Protein AF-A0A485AX24-F1 (afdb_monomer_lite)

Radius of gyration: 22.34 Å; chains: 1; bounding box: 49×24×60 Å

Secondary structure (DSSP, 8-state):
----GGGHHHHHHHHHHHHHHHHHHS---HHHHHHHHHHHHHHHHHHHHHHHHHHHHHHHHHHHHHHHHHHHHHS--------------

Structure (mmCIF, N/CA/C/O backbone):
data_AF-A0A485AX24-F1
#
_entry.id   AF-A0A485AX24-F1
#
loop_
_atom_site.group_PDB
_atom_site.id
_atom_site.type_symbol
_atom_site.label_atom_id
_atom_site.label_alt_id
_atom_site.label_comp_id
_atom_site.label_asym_id
_atom_site.label_entity_id
_atom_site.label_seq_id
_atom_site.pdbx_PDB_ins_code
_atom_site.Cartn_x
_atom_site.Cartn_y
_atom_site.Cartn_z
_atom_site.occupancy
_atom_site.B_iso_or_equiv
_atom_site.auth_seq_id
_atom_site.auth_comp_id
_atom_site.auth_asym_id
_atom_site.auth_atom_id
_atom_site.pdbx_PDB_model_num
ATOM 1 N N . MET A 1 1 ? -13.545 19.009 11.383 1.00 40.97 1 MET A N 1
ATOM 2 C CA . MET A 1 1 ? -13.576 17.565 11.697 1.00 40.97 1 MET A CA 1
ATOM 3 C C . MET A 1 1 ? -12.333 16.917 11.097 1.00 40.97 1 MET A C 1
ATOM 5 O O . MET A 1 1 ? -12.101 17.134 9.909 1.00 40.97 1 MET A O 1
ATOM 9 N N . PRO A 1 2 ? -11.481 16.228 11.875 1.00 51.41 2 PRO A N 1
ATOM 10 C CA . PRO A 1 2 ? -10.318 15.548 11.318 1.00 51.41 2 PRO A CA 1
ATOM 11 C C . PRO A 1 2 ? -10.790 14.270 10.621 1.00 51.41 2 PRO A C 1
ATOM 13 O O . PRO A 1 2 ? -11.310 13.354 11.252 1.00 51.41 2 PRO A O 1
ATOM 16 N N . HIS A 1 3 ? -10.660 14.240 9.300 1.00 54.53 3 HIS A N 1
ATOM 17 C CA . HIS A 1 3 ? -11.034 13.085 8.500 1.00 54.53 3 HIS A CA 1
ATOM 18 C C . HIS A 1 3 ? -10.070 11.929 8.801 1.00 54.53 3 HIS A C 1
ATOM 20 O O . HIS A 1 3 ? -8.851 12.136 8.779 1.00 54.53 3 HIS A O 1
ATOM 26 N N . PRO A 1 4 ? -10.573 10.716 9.073 1.00 60.97 4 PRO A N 1
ATOM 27 C CA . PRO A 1 4 ? -9.725 9.555 9.256 1.00 60.97 4 PRO A CA 1
ATOM 28 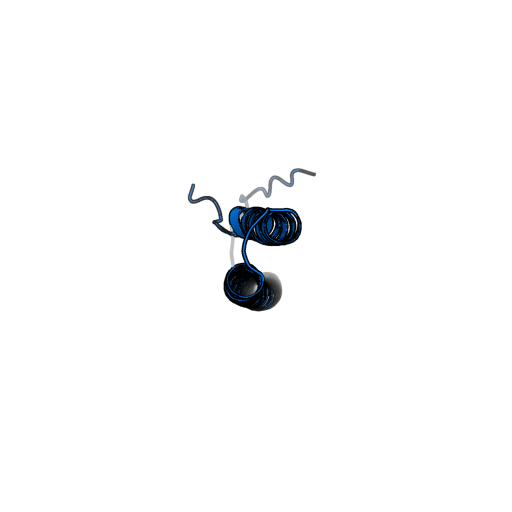C C . PRO A 1 4 ? -8.878 9.299 8.003 1.00 60.97 4 PRO A C 1
ATOM 30 O O . PRO A 1 4 ? -9.387 8.957 6.937 1.00 60.97 4 PRO A O 1
ATOM 33 N 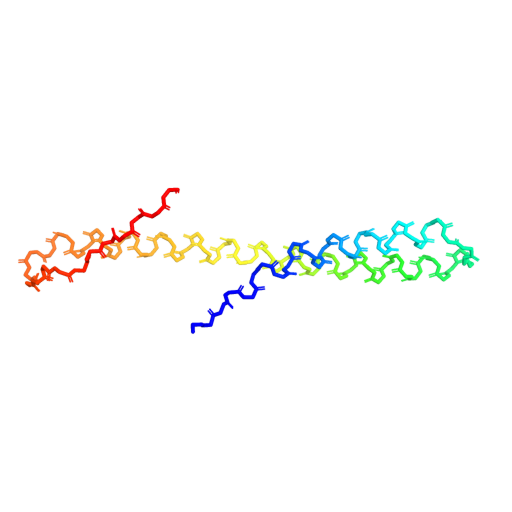N . ARG A 1 5 ? -7.554 9.407 8.141 1.00 58.56 5 ARG A N 1
ATOM 34 C CA . ARG A 1 5 ? -6.555 9.140 7.087 1.00 58.56 5 ARG A CA 1
ATOM 35 C C . ARG A 1 5 ? -6.569 7.677 6.578 1.00 58.56 5 ARG A C 1
ATOM 37 O O . ARG A 1 5 ? -5.812 7.337 5.673 1.00 58.56 5 ARG A O 1
ATOM 44 N N . TRP A 1 6 ? -7.451 6.821 7.104 1.00 61.06 6 TRP A N 1
ATOM 45 C CA . TRP A 1 6 ? -7.622 5.412 6.732 1.00 61.06 6 TRP A CA 1
ATOM 46 C C . TRP A 1 6 ? -8.103 5.220 5.286 1.00 61.06 6 TRP A C 1
ATOM 48 O O . TRP A 1 6 ? -7.703 4.259 4.638 1.00 61.06 6 TRP A O 1
ATOM 58 N N . HIS A 1 7 ? -8.884 6.158 4.736 1.00 66.31 7 HIS A N 1
ATOM 59 C CA . HIS A 1 7 ? -9.393 6.0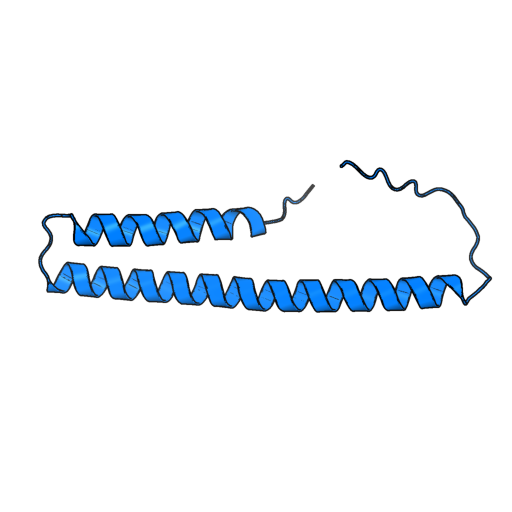69 3.355 1.00 66.31 7 HIS A CA 1
ATOM 60 C C . HIS A 1 7 ? -8.294 6.217 2.284 1.00 66.31 7 HIS A C 1
ATOM 62 O O . HIS A 1 7 ? -8.494 5.858 1.122 1.00 66.31 7 HIS A O 1
ATOM 68 N N . ALA A 1 8 ? -7.114 6.720 2.660 1.00 69.06 8 ALA A N 1
ATOM 69 C CA . ALA A 1 8 ? -5.973 6.849 1.756 1.00 69.06 8 ALA A CA 1
ATOM 70 C C . ALA A 1 8 ? -5.140 5.558 1.641 1.00 69.06 8 ALA A C 1
ATOM 72 O O . ALA A 1 8 ? -4.317 5.444 0.736 1.00 69.06 8 ALA A O 1
ATOM 73 N N . LEU A 1 9 ? -5.323 4.584 2.541 1.00 72.88 9 LEU A N 1
ATOM 74 C CA . LEU A 1 9 ? -4.561 3.329 2.515 1.00 72.88 9 LEU A CA 1
ATOM 75 C C . LEU A 1 9 ? -4.982 2.420 1.341 1.00 72.88 9 LEU A C 1
ATOM 77 O O . LEU A 1 9 ? -4.096 2.001 0.593 1.00 72.88 9 LEU A O 1
ATOM 81 N N . PRO A 1 10 ? -6.288 2.180 1.081 1.00 75.69 10 PRO A N 1
ATOM 82 C CA . PRO A 1 10 ? -6.714 1.335 -0.038 1.00 75.69 10 PRO A CA 1
ATOM 83 C C . PRO A 1 10 ? -6.326 1.918 -1.400 1.00 75.69 10 PRO A C 1
ATOM 85 O O . PRO A 1 10 ? -5.854 1.206 -2.281 1.00 75.69 10 PRO A O 1
ATOM 88 N N . SER A 1 11 ? -6.469 3.237 -1.556 1.00 76.69 11 SER A N 1
ATOM 89 C CA . SER A 1 11 ? -6.120 3.952 -2.789 1.00 76.69 11 SER A CA 1
ATOM 90 C C . SER A 1 11 ? -4.612 4.013 -3.038 1.00 76.69 11 SER A C 1
ATOM 92 O O . SER A 1 11 ? -4.181 4.112 -4.185 1.00 76.69 11 SER A O 1
ATOM 94 N N . ARG A 1 12 ? -3.790 3.936 -1.986 1.00 77.62 12 ARG A N 1
ATOM 95 C CA . ARG A 1 12 ? -2.332 3.873 -2.117 1.00 77.62 12 ARG A CA 1
ATOM 96 C C . ARG A 1 12 ? -1.841 2.464 -2.458 1.00 77.62 12 ARG A C 1
ATOM 98 O O . ARG A 1 12 ? -0.930 2.359 -3.272 1.00 77.62 12 ARG A O 1
ATOM 105 N N . SER A 1 13 ? -2.471 1.414 -1.920 1.00 80.12 13 SER A N 1
ATOM 106 C CA . SER A 1 13 ? -2.196 0.020 -2.311 1.00 80.12 13 SER A CA 1
ATOM 107 C C . SER A 1 13 ? -2.469 -0.206 -3.802 1.00 80.12 13 SER A C 1
ATOM 109 O O . SER A 1 13 ? -1.561 -0.589 -4.536 1.00 80.12 13 SER A O 1
ATOM 111 N N . SER A 1 14 ? -3.655 0.172 -4.295 1.00 83.00 14 SER A N 1
ATOM 112 C CA . SER A 1 14 ? -3.999 0.002 -5.716 1.00 83.00 14 SER A CA 1
ATOM 113 C C . SER A 1 14 ? -3.047 0.748 -6.654 1.00 83.00 14 SER A C 1
ATOM 115 O O . SER A 1 14 ? -2.684 0.238 -7.712 1.00 83.00 14 SER A O 1
ATOM 117 N N . LYS A 1 15 ? -2.584 1.933 -6.247 1.00 87.19 15 LYS A N 1
ATOM 118 C CA . LYS A 1 15 ? -1.634 2.745 -7.014 1.00 87.19 15 LYS A CA 1
ATOM 119 C C . LYS A 1 15 ? -0.222 2.156 -7.026 1.00 87.19 15 LYS A C 1
ATOM 121 O O . LYS A 1 15 ? 0.493 2.314 -8.011 1.00 87.19 15 LYS A O 1
ATOM 126 N N . LEU A 1 16 ? 0.187 1.474 -5.957 1.00 88.38 16 LEU A N 1
ATOM 127 C CA . LEU A 1 16 ? 1.442 0.719 -5.905 1.00 88.38 16 LEU A CA 1
ATOM 128 C C . LEU A 1 16 ? 1.356 -0.547 -6.770 1.00 88.38 16 LEU A C 1
ATOM 130 O O . LEU A 1 16 ? 2.246 -0.788 -7.581 1.00 88.38 16 LEU A O 1
ATOM 134 N N . THR A 1 17 ? 0.255 -1.299 -6.699 1.00 85.38 17 THR A N 1
ATOM 135 C CA . THR A 1 17 ? 0.024 -2.464 -7.571 1.00 85.38 17 THR A CA 1
ATOM 136 C C . THR A 1 17 ? -0.023 -2.073 -9.049 1.00 85.38 17 THR A C 1
ATOM 138 O O . THR A 1 17 ? 0.516 -2.785 -9.895 1.00 85.38 17 THR A O 1
ATOM 141 N N . GLN A 1 18 ? -0.630 -0.927 -9.369 1.00 88.94 18 GLN A N 1
ATOM 142 C CA . GLN A 1 18 ? -0.679 -0.427 -10.739 1.00 88.94 18 GLN A CA 1
ATOM 143 C C . GLN A 1 18 ? 0.715 -0.057 -11.255 1.00 88.94 18 GLN A C 1
ATOM 145 O O . GLN A 1 18 ? 1.075 -0.504 -12.338 1.00 88.94 18 GLN A O 1
ATOM 150 N N . GLN A 1 19 ? 1.536 0.623 -10.447 1.00 86.88 19 GLN A N 1
ATOM 151 C CA . GLN A 1 19 ? 2.934 0.893 -10.801 1.00 86.88 19 GLN A CA 1
ATOM 152 C C . GLN A 1 19 ? 3.720 -0.398 -11.060 1.00 86.88 19 GLN A C 1
ATOM 154 O O . GLN A 1 19 ? 4.493 -0.458 -12.008 1.00 86.88 19 GLN A O 1
ATOM 159 N N . LEU A 1 20 ? 3.491 -1.458 -10.278 1.00 87.56 20 LEU A N 1
ATOM 160 C CA . LEU A 1 20 ? 4.151 -2.752 -10.489 1.00 87.56 20 LEU A CA 1
ATOM 161 C C . LEU A 1 20 ? 3.772 -3.377 -11.843 1.00 87.56 20 LEU A C 1
ATOM 163 O O . LEU A 1 20 ? 4.623 -3.936 -12.535 1.00 87.56 20 LEU A O 1
ATOM 167 N N . LYS A 1 21 ? 2.509 -3.221 -12.259 1.00 87.75 21 LYS A N 1
ATOM 168 C CA . LYS A 1 21 ? 2.033 -3.637 -13.583 1.00 87.75 21 LYS A CA 1
ATOM 169 C C . LYS A 1 21 ? 2.629 -2.785 -14.707 1.00 87.75 21 LYS A C 1
ATOM 171 O O . LYS A 1 21 ? 3.024 -3.338 -15.727 1.00 87.75 21 LYS A O 1
ATOM 176 N N . GLU A 1 22 ? 2.744 -1.476 -14.506 1.00 89.25 22 GLU A N 1
ATOM 177 C CA . GLU A 1 22 ? 3.386 -0.559 -15.458 1.00 89.25 22 GLU A CA 1
ATOM 178 C C . GLU A 1 22 ? 4.887 -0.852 -15.618 1.00 89.25 22 GLU A C 1
ATOM 180 O O . GLU A 1 22 ? 5.410 -0.785 -16.724 1.00 89.25 22 GLU A O 1
ATOM 185 N N . ILE A 1 23 ? 5.579 -1.252 -14.548 1.00 87.12 23 ILE A N 1
ATOM 186 C CA . ILE A 1 23 ? 6.989 -1.675 -14.599 1.00 87.12 23 ILE A CA 1
ATOM 187 C C . ILE A 1 23 ? 7.139 -2.989 -15.367 1.00 87.12 23 ILE A C 1
ATOM 189 O O . ILE A 1 23 ? 8.072 -3.143 -16.159 1.00 87.12 23 ILE A O 1
ATOM 193 N N . ALA A 1 24 ? 6.223 -3.938 -15.157 1.00 82.00 24 ALA A N 1
ATOM 194 C CA . ALA A 1 24 ? 6.219 -5.193 -15.900 1.00 82.00 24 ALA A CA 1
ATOM 195 C C . ALA A 1 24 ? 6.039 -4.947 -17.411 1.00 82.00 24 ALA A C 1
ATOM 197 O O . ALA A 1 24 ? 6.795 -5.516 -18.203 1.00 82.00 24 ALA A O 1
ATOM 198 N N . ASP A 1 25 ? 5.117 -4.054 -17.781 1.00 85.88 25 ASP A N 1
ATOM 199 C CA . ASP A 1 25 ? 4.761 -3.716 -19.168 1.00 85.88 25 ASP A CA 1
ATOM 200 C C . ASP A 1 25 ? 5.755 -2.746 -19.849 1.00 85.88 25 ASP A C 1
ATOM 202 O O . ASP A 1 25 ? 5.947 -2.791 -21.061 1.00 85.88 25 ASP A O 1
ATOM 206 N N . GLY A 1 26 ? 6.442 -1.895 -19.079 1.00 81.62 26 GLY A N 1
ATOM 207 C CA . GLY A 1 26 ? 7.350 -0.866 -19.595 1.00 81.62 26 GLY A CA 1
ATOM 208 C C . GLY A 1 26 ? 8.671 -1.397 -20.166 1.00 81.62 26 GLY A C 1
ATOM 209 O O . GLY A 1 26 ? 9.083 -2.521 -19.909 1.00 81.62 26 GLY A O 1
ATOM 210 N N . SER A 1 27 ? 9.408 -0.573 -20.909 1.00 71.44 27 SER A N 1
ATOM 211 C CA . SER A 1 27 ? 10.634 -0.987 -21.626 1.00 71.44 27 SER A CA 1
ATOM 212 C C . SER A 1 27 ? 11.940 -0.851 -20.817 1.00 71.44 27 SER A C 1
ATOM 214 O O . SER A 1 27 ? 12.977 -0.508 -21.379 1.00 71.44 27 SER A O 1
ATOM 216 N N . GLY A 1 28 ? 11.904 -1.073 -19.499 1.00 78.19 28 GLY A N 1
ATOM 217 C CA . GLY A 1 28 ? 13.095 -1.030 -18.634 1.00 78.19 28 GLY A CA 1
ATOM 218 C C . GLY A 1 28 ? 13.939 -2.313 -18.674 1.00 78.19 28 GLY A C 1
ATOM 219 O O . GLY A 1 28 ? 13.438 -3.387 -19.017 1.00 78.19 28 GLY A O 1
ATOM 220 N N . SER A 1 29 ? 15.209 -2.220 -18.271 1.00 85.88 29 SER A N 1
ATOM 221 C CA . SER A 1 29 ? 16.078 -3.392 -18.085 1.00 85.88 29 SER A CA 1
ATOM 222 C C . SER A 1 29 ? 15.555 -4.309 -16.975 1.00 85.88 29 SER A C 1
ATOM 224 O O . SER A 1 29 ? 14.996 -3.839 -15.984 1.00 85.88 29 SER A O 1
ATOM 226 N N . ALA A 1 30 ? 15.770 -5.623 -17.108 1.00 86.06 30 ALA A N 1
ATOM 227 C CA . ALA A 1 30 ? 15.273 -6.622 -16.155 1.00 86.06 30 ALA A CA 1
ATOM 228 C C . ALA A 1 30 ? 15.712 -6.345 -14.702 1.00 86.06 30 ALA A C 1
ATOM 230 O O . ALA A 1 30 ? 14.891 -6.436 -13.793 1.00 86.06 30 ALA A O 1
ATOM 231 N N . GLU A 1 31 ? 16.965 -5.930 -14.489 1.00 88.44 31 GLU A N 1
ATOM 232 C CA . GLU A 1 31 ? 17.488 -5.567 -13.161 1.00 88.44 31 GLU A CA 1
ATOM 233 C C . GLU A 1 31 ? 16.795 -4.344 -12.547 1.00 88.44 31 GLU A C 1
ATOM 235 O O . GLU A 1 31 ? 16.478 -4.345 -11.357 1.00 88.44 31 GLU A O 1
ATOM 240 N N . GLU A 1 32 ? 16.527 -3.304 -13.342 1.00 88.19 32 GLU A N 1
ATOM 241 C CA . GLU A 1 32 ? 15.809 -2.119 -12.860 1.00 88.19 32 GLU A CA 1
ATOM 242 C C . GLU A 1 32 ? 14.367 -2.464 -12.500 1.00 88.19 32 GLU A C 1
ATOM 244 O O . GLU A 1 32 ? 13.900 -2.099 -11.419 1.00 88.19 32 GLU A O 1
ATOM 249 N N . LYS A 1 33 ? 13.689 -3.233 -13.360 1.00 87.62 33 LYS A N 1
ATOM 250 C CA . LYS A 1 33 ? 12.329 -3.709 -13.094 1.00 87.62 33 LYS A CA 1
ATOM 251 C C . LYS A 1 33 ? 12.263 -4.533 -11.816 1.00 87.62 33 LYS A C 1
ATOM 253 O O . LYS A 1 33 ? 11.344 -4.347 -11.024 1.00 87.62 33 LYS A O 1
ATOM 258 N N . GLN A 1 34 ? 13.235 -5.418 -11.604 1.00 89.12 34 GLN A N 1
ATOM 259 C CA . GLN A 1 34 ? 13.289 -6.259 -10.416 1.00 89.12 34 GLN A CA 1
ATOM 260 C C . GLN A 1 34 ? 13.464 -5.414 -9.149 1.00 89.12 34 GLN A C 1
ATOM 262 O O . GLN A 1 34 ? 12.646 -5.524 -8.239 1.00 89.12 34 GLN A O 1
ATOM 267 N N . LYS A 1 35 ? 14.431 -4.485 -9.126 1.00 90.12 35 LYS A N 1
ATOM 268 C CA . LYS A 1 35 ? 14.618 -3.568 -7.987 1.00 90.12 35 LYS A CA 1
ATOM 269 C C . LYS A 1 35 ? 13.376 -2.731 -7.690 1.00 90.12 35 LYS A C 1
ATOM 271 O O . LYS A 1 35 ? 13.034 -2.525 -6.526 1.00 90.12 35 LYS A O 1
ATOM 276 N N . GLN A 1 36 ? 12.708 -2.225 -8.725 1.00 88.50 36 GLN A N 1
ATOM 277 C CA . GLN A 1 36 ? 11.490 -1.437 -8.550 1.00 88.50 36 GLN A CA 1
ATOM 278 C C . GLN A 1 36 ? 10.327 -2.296 -8.042 1.00 88.50 36 GLN A C 1
ATOM 280 O O . GLN A 1 36 ? 9.599 -1.863 -7.149 1.00 88.50 36 GLN A O 1
ATOM 285 N N . ALA A 1 37 ? 10.169 -3.515 -8.562 1.00 88.75 37 ALA A N 1
ATOM 286 C CA . ALA A 1 37 ? 9.154 -4.452 -8.101 1.00 88.75 37 ALA A CA 1
ATOM 287 C C . ALA A 1 37 ? 9.368 -4.838 -6.630 1.00 88.75 37 ALA A C 1
ATOM 289 O O . ALA A 1 37 ? 8.409 -4.786 -5.863 1.00 88.75 37 ALA A O 1
ATOM 290 N N . GLU A 1 38 ? 10.606 -5.134 -6.220 1.00 92.25 38 GLU A N 1
ATOM 291 C CA . GLU A 1 38 ? 10.952 -5.428 -4.821 1.00 92.25 38 GLU A CA 1
ATOM 292 C C . GLU A 1 38 ? 10.631 -4.239 -3.902 1.00 92.25 38 GLU A C 1
ATOM 294 O O . GLU A 1 38 ? 9.939 -4.396 -2.895 1.00 92.25 38 GLU A O 1
ATOM 299 N N . MET A 1 39 ? 11.026 -3.020 -4.289 1.00 92.06 39 MET A N 1
ATOM 300 C CA . MET A 1 39 ? 10.730 -1.810 -3.510 1.00 92.06 39 MET A CA 1
ATOM 301 C C . MET A 1 39 ? 9.221 -1.554 -3.368 1.00 92.06 39 MET A C 1
ATOM 303 O O . MET A 1 39 ? 8.749 -1.075 -2.333 1.00 92.06 39 MET A O 1
ATOM 307 N N . ILE A 1 40 ? 8.441 -1.821 -4.416 1.00 89.69 40 ILE A N 1
ATOM 308 C CA . ILE A 1 40 ? 6.987 -1.648 -4.380 1.00 89.69 40 ILE A CA 1
ATOM 309 C C . ILE A 1 40 ? 6.331 -2.756 -3.553 1.00 89.69 40 ILE A C 1
ATOM 311 O O . ILE A 1 40 ? 5.434 -2.453 -2.766 1.00 89.69 40 ILE A O 1
ATOM 315 N N . GLN A 1 41 ? 6.779 -4.008 -3.675 1.00 87.81 41 GLN A N 1
ATOM 316 C CA . GLN A 1 41 ? 6.289 -5.118 -2.854 1.00 87.81 41 GLN A CA 1
ATOM 317 C C . GLN A 1 41 ? 6.510 -4.854 -1.367 1.00 87.81 41 GLN A C 1
ATOM 319 O O . GLN A 1 41 ? 5.586 -5.037 -0.576 1.00 87.81 41 GLN A O 1
ATOM 324 N N . GLU A 1 42 ? 7.683 -4.351 -0.988 1.00 93.00 42 GLU A N 1
ATOM 325 C CA . GLU A 1 42 ? 7.979 -4.023 0.406 1.00 93.00 42 GLU A CA 1
ATOM 326 C C . GLU A 1 42 ? 7.081 -2.889 0.934 1.00 93.00 42 GLU A C 1
ATOM 328 O O . GLU A 1 42 ? 6.552 -2.956 2.048 1.00 93.00 42 GLU A O 1
ATOM 333 N N . GLN A 1 43 ? 6.809 -1.876 0.104 1.00 87.69 43 GLN A N 1
ATOM 334 C CA . GLN A 1 43 ? 5.858 -0.814 0.445 1.00 87.69 43 GLN A CA 1
ATOM 335 C C . GLN A 1 43 ? 4.418 -1.322 0.587 1.00 87.69 43 GLN A C 1
ATOM 337 O O . GLN A 1 43 ? 3.693 -0.836 1.459 1.00 87.69 43 GLN A O 1
ATOM 342 N N . ILE A 1 44 ? 3.997 -2.279 -0.246 1.00 87.88 44 ILE A N 1
ATOM 343 C CA . ILE A 1 44 ? 2.679 -2.920 -0.144 1.00 87.88 44 ILE A CA 1
ATOM 344 C C . ILE A 1 44 ? 2.596 -3.726 1.156 1.00 87.88 44 ILE A C 1
ATOM 346 O O . ILE A 1 44 ? 1.665 -3.506 1.930 1.00 87.88 44 ILE A O 1
ATOM 350 N N . ALA A 1 45 ? 3.599 -4.557 1.452 1.00 88.88 45 ALA A N 1
ATOM 351 C CA . ALA A 1 45 ? 3.647 -5.370 2.666 1.00 88.88 45 ALA A CA 1
ATOM 352 C C . ALA A 1 45 ? 3.568 -4.509 3.939 1.00 88.88 45 ALA A C 1
ATOM 354 O O . ALA A 1 45 ? 2.796 -4.806 4.853 1.00 88.88 45 ALA A O 1
ATOM 355 N N . MET A 1 46 ? 4.293 -3.385 3.983 1.00 89.94 46 MET A N 1
ATOM 356 C CA . MET A 1 46 ? 4.181 -2.421 5.085 1.00 89.94 46 MET A CA 1
ATOM 357 C C . MET A 1 46 ? 2.792 -1.779 5.185 1.00 89.94 46 MET A C 1
ATOM 359 O O . MET A 1 46 ? 2.339 -1.460 6.289 1.00 89.94 46 MET A O 1
ATOM 363 N N . LEU A 1 47 ? 2.121 -1.534 4.055 1.00 86.06 47 LEU A N 1
ATOM 364 C CA . LEU A 1 47 ? 0.765 -0.984 4.048 1.00 86.06 47 LEU A CA 1
ATOM 365 C C . LEU A 1 47 ? -0.247 -1.996 4.590 1.00 86.06 47 LEU A C 1
ATOM 367 O O . LEU A 1 47 ? -1.078 -1.626 5.417 1.00 86.06 47 LEU A O 1
ATOM 371 N N . GLU A 1 48 ? -0.165 -3.253 4.156 1.00 83.88 48 GLU A N 1
ATOM 372 C CA . GLU A 1 48 ? -1.034 -4.340 4.618 1.00 83.88 48 GLU A CA 1
ATOM 373 C C . GLU A 1 48 ? -0.835 -4.621 6.109 1.00 83.88 48 GLU A C 1
ATOM 375 O O . GLU A 1 48 ? -1.813 -4.726 6.849 1.00 83.88 48 GLU A O 1
ATOM 380 N N . ALA A 1 49 ? 0.416 -4.634 6.579 1.00 89.38 49 ALA A N 1
ATOM 381 C CA . ALA A 1 49 ? 0.733 -4.792 7.996 1.00 89.38 49 ALA A CA 1
ATOM 382 C C . ALA A 1 49 ? 0.121 -3.669 8.853 1.00 89.38 49 ALA A C 1
ATOM 384 O O . ALA A 1 49 ? -0.498 -3.937 9.885 1.00 89.38 49 ALA A O 1
ATOM 385 N N . GLN A 1 50 ? 0.222 -2.410 8.408 1.00 83.94 50 GLN A N 1
ATOM 386 C CA . GLN A 1 50 ? -0.426 -1.281 9.088 1.00 83.94 50 GLN A CA 1
ATOM 387 C C . GLN A 1 50 ? -1.954 -1.410 9.095 1.00 83.94 50 GLN A C 1
ATOM 389 O O . GLN A 1 50 ? -2.602 -1.038 10.075 1.00 83.94 50 GLN A O 1
ATOM 394 N N . LEU A 1 51 ? -2.533 -1.947 8.021 1.00 83.50 51 LEU A N 1
ATOM 395 C CA . LEU A 1 51 ? -3.972 -2.162 7.901 1.00 83.50 51 LEU A CA 1
ATOM 396 C C . LEU A 1 51 ? -4.448 -3.259 8.867 1.00 83.50 51 LEU A C 1
ATOM 398 O O . LEU A 1 51 ? -5.438 -3.064 9.572 1.00 83.50 51 LEU A O 1
ATOM 402 N N . ALA A 1 52 ? -3.696 -4.354 8.979 1.00 85.25 52 ALA A N 1
ATOM 403 C CA . ALA A 1 52 ? -3.958 -5.431 9.930 1.00 85.25 52 ALA A CA 1
ATOM 404 C C . ALA A 1 52 ? -3.809 -4.969 11.391 1.00 85.25 52 ALA A C 1
ATOM 406 O O . ALA A 1 52 ? -4.648 -5.293 12.237 1.00 85.25 52 ALA A O 1
ATOM 407 N N . GLN A 1 53 ? -2.788 -4.164 11.706 1.00 86.19 53 GLN A N 1
ATOM 408 C CA . GLN A 1 53 ? -2.656 -3.569 13.042 1.00 86.19 53 GLN A CA 1
ATOM 409 C C . GLN A 1 53 ? -3.833 -2.650 13.376 1.00 86.19 53 GLN A C 1
ATOM 411 O O . GLN A 1 53 ? -4.333 -2.659 14.503 1.00 86.19 53 GLN A O 1
ATOM 416 N N . LEU A 1 54 ? -4.300 -1.869 12.402 1.00 84.06 54 LEU A N 1
ATOM 417 C CA . LEU A 1 54 ? -5.448 -0.997 12.596 1.00 84.06 54 LEU A CA 1
ATOM 418 C C . LEU A 1 54 ? -6.743 -1.785 12.809 1.00 84.06 54 LEU A C 1
ATOM 420 O O . LEU A 1 54 ? -7.546 -1.406 13.659 1.00 84.06 54 LEU A O 1
ATOM 424 N N . GLN A 1 55 ? -6.948 -2.867 12.058 1.00 81.62 55 GLN A N 1
ATOM 425 C CA . GLN A 1 55 ? -8.127 -3.718 12.199 1.00 81.62 55 GLN A CA 1
ATOM 42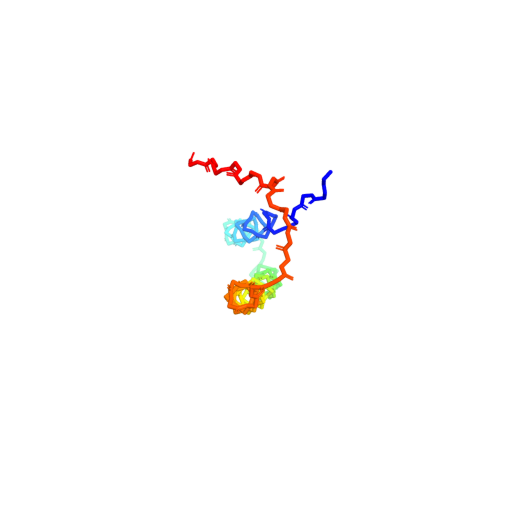6 C C . GLN A 1 55 ? -8.199 -4.342 13.600 1.00 81.62 55 GLN A C 1
ATOM 428 O O . GLN A 1 55 ? -9.261 -4.314 14.218 1.00 81.62 55 GLN A O 1
ATOM 433 N N . ASN A 1 56 ? -7.063 -4.803 14.136 1.00 83.62 56 ASN A N 1
ATOM 434 C CA . ASN A 1 56 ? -6.978 -5.283 15.517 1.00 83.62 56 ASN A CA 1
ATOM 435 C C . ASN A 1 56 ? -7.302 -4.178 16.536 1.00 83.62 56 ASN A C 1
ATOM 437 O O . ASN A 1 56 ? -8.129 -4.390 17.417 1.00 83.62 56 ASN A O 1
ATOM 441 N N . GLN A 1 57 ? -6.747 -2.970 16.374 1.00 82.62 57 GLN A N 1
ATOM 442 C CA . GLN A 1 57 ? -7.083 -1.835 17.249 1.00 82.62 57 GLN A CA 1
ATOM 443 C C . GLN A 1 57 ? -8.566 -1.439 17.189 1.00 82.62 57 GLN A C 1
ATOM 445 O O . GLN A 1 57 ? -9.133 -1.011 18.192 1.00 82.62 57 GLN A O 1
ATOM 450 N N . GLN A 1 58 ? -9.200 -1.528 16.018 1.00 73.38 58 GLN A N 1
ATOM 451 C CA . GLN A 1 58 ? -10.632 -1.255 15.867 1.00 73.38 58 GLN A CA 1
ATOM 452 C C . GLN A 1 58 ? -11.471 -2.312 16.591 1.00 73.38 58 GLN A C 1
ATOM 454 O O . GLN A 1 58 ? -12.411 -1.945 17.291 1.00 73.38 58 GLN A O 1
ATOM 459 N N . ALA A 1 59 ? -11.115 -3.595 16.463 1.00 78.38 59 ALA A N 1
ATOM 460 C CA . ALA A 1 59 ? -11.790 -4.689 17.157 1.00 78.38 59 ALA A CA 1
ATOM 461 C C . ALA A 1 59 ? -11.674 -4.551 18.685 1.00 78.38 59 ALA A C 1
ATOM 463 O O . ALA A 1 59 ? -12.678 -4.649 19.387 1.00 78.38 59 ALA A O 1
ATOM 464 N N . GLU A 1 60 ? -10.481 -4.224 19.184 1.00 78.06 60 GLU A N 1
ATOM 465 C CA . GLU A 1 60 ? -10.229 -4.009 20.612 1.00 78.06 60 GLU A CA 1
ATOM 466 C C . GLU A 1 60 ? -11.028 -2.809 21.149 1.00 78.06 60 GLU A C 1
ATOM 468 O O . GLU A 1 60 ? -11.775 -2.940 22.116 1.00 78.06 60 GLU A O 1
ATOM 473 N N . LYS A 1 61 ? -11.000 -1.662 20.451 1.00 74.88 61 LYS A N 1
ATOM 474 C CA . LYS A 1 61 ? -11.800 -0.482 20.832 1.00 74.88 61 LYS A CA 1
ATOM 475 C C . LYS A 1 61 ? -13.306 -0.710 20.743 1.00 74.88 61 LYS A C 1
ATOM 477 O O . LYS A 1 61 ? -14.048 -0.091 21.505 1.00 74.88 61 LYS A O 1
ATOM 482 N N . ALA A 1 62 ? -13.771 -1.529 19.801 1.00 72.50 62 ALA A N 1
ATOM 483 C CA . ALA A 1 62 ? -15.181 -1.884 19.690 1.00 72.50 62 ALA A CA 1
ATOM 484 C C . ALA A 1 62 ? -15.620 -2.746 20.883 1.00 72.50 62 ALA A C 1
ATOM 486 O O . ALA A 1 62 ? -16.649 -2.451 21.491 1.00 72.50 62 ALA A O 1
ATOM 487 N N . GLN A 1 63 ? -14.809 -3.735 21.269 1.00 67.00 63 GLN A N 1
ATOM 488 C CA . GLN A 1 63 ? -15.074 -4.592 22.42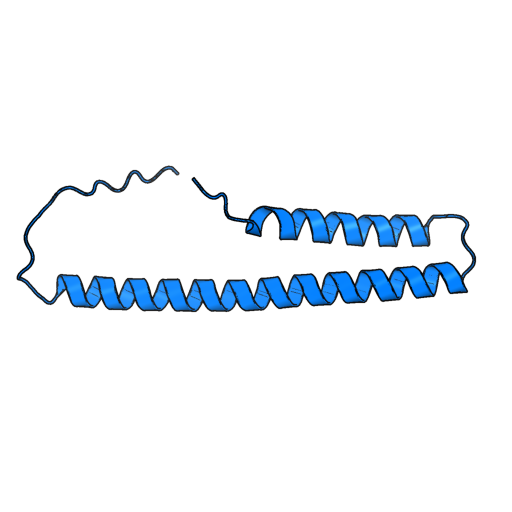3 1.00 67.00 63 GLN A CA 1
ATOM 489 C C . GLN A 1 63 ? -15.034 -3.802 23.742 1.00 67.00 63 GLN A C 1
ATOM 491 O O . GLN A 1 63 ? -15.977 -3.874 24.529 1.00 67.00 63 GLN A O 1
ATOM 496 N N . GLU A 1 64 ? -14.015 -2.965 23.944 1.00 68.81 64 GLU A N 1
ATOM 497 C CA . GLU A 1 64 ? -13.852 -2.155 25.159 1.00 68.81 64 GLU A CA 1
ATOM 498 C C . GLU A 1 64 ? -14.983 -1.118 25.321 1.00 68.81 64 GLU A C 1
ATOM 500 O O . GLU A 1 64 ? -15.504 -0.915 26.423 1.00 68.81 64 GLU A O 1
ATOM 505 N N . LYS A 1 65 ? -15.453 -0.513 24.215 1.00 63.53 65 LYS A N 1
ATOM 506 C CA . LYS A 1 65 ? -16.642 0.359 24.232 1.00 63.53 65 LYS A CA 1
ATOM 507 C C . LYS A 1 65 ? -17.917 -0.398 24.580 1.00 63.53 65 LYS A C 1
ATOM 509 O O . LYS A 1 65 ? -18.760 0.161 25.278 1.00 63.53 65 LYS A O 1
ATOM 514 N N . GLN A 1 66 ? -18.090 -1.616 24.077 1.00 59.12 66 GLN A N 1
ATOM 515 C CA . GLN A 1 66 ? -19.304 -2.396 24.304 1.00 59.12 66 GLN A CA 1
ATOM 516 C C . GLN A 1 66 ? -19.379 -2.905 25.751 1.00 59.12 66 GLN A C 1
ATOM 518 O O . GLN A 1 66 ? -20.451 -2.870 26.354 1.00 59.12 66 GLN A O 1
ATOM 523 N N . GLU A 1 67 ? -18.240 -3.272 26.339 1.00 59.09 67 GLU A N 1
ATOM 524 C CA . GLU A 1 67 ? -18.139 -3.685 27.743 1.00 59.09 67 GLU A CA 1
ATOM 525 C C . GLU A 1 67 ? -18.322 -2.495 28.703 1.00 59.09 67 GLU A C 1
ATOM 527 O O . GLU A 1 67 ? -19.089 -2.579 29.663 1.00 59.09 67 GLU A O 1
ATOM 532 N N . SER A 1 68 ? -17.738 -1.336 28.377 1.00 58.19 68 SER A N 1
ATOM 533 C CA . SER A 1 68 ? -17.944 -0.084 29.124 1.00 58.19 68 SER A CA 1
ATOM 534 C C . SER A 1 68 ? -19.390 0.425 29.034 1.00 58.19 68 SER A C 1
ATOM 536 O O . SER A 1 68 ? -19.945 0.910 30.020 1.00 58.19 68 SER A O 1
ATOM 538 N N . ALA A 1 69 ? -20.028 0.298 27.865 1.00 58.25 69 ALA A N 1
ATOM 539 C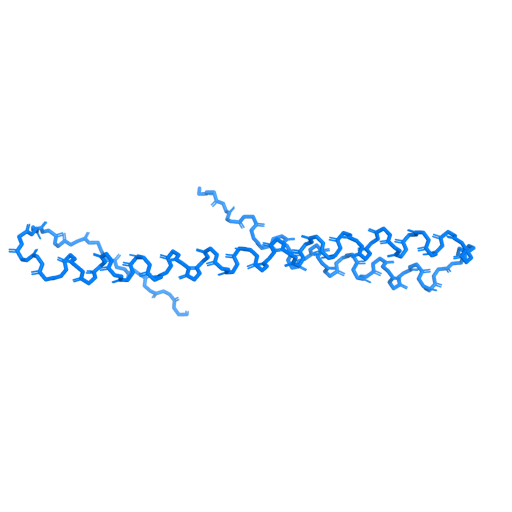 CA . ALA A 1 69 ? -21.433 0.654 27.681 1.00 58.25 69 ALA A CA 1
ATOM 540 C C . ALA A 1 69 ? -22.368 -0.301 28.441 1.00 58.25 69 ALA A C 1
ATOM 542 O O . ALA A 1 69 ? -23.323 0.158 29.058 1.00 58.25 69 ALA A O 1
ATOM 543 N N . ALA A 1 70 ? -22.080 -1.607 28.462 1.00 53.91 70 ALA A N 1
ATOM 544 C CA . ALA A 1 70 ? -22.844 -2.580 29.244 1.00 53.91 70 ALA A CA 1
ATOM 545 C C . ALA A 1 70 ? -22.707 -2.342 30.761 1.00 53.91 70 ALA A C 1
ATOM 547 O O . ALA A 1 70 ? -23.710 -2.367 31.477 1.00 53.91 70 ALA A O 1
ATOM 548 N N . ALA A 1 71 ? -21.499 -2.021 31.240 1.00 54.56 71 ALA A N 1
ATOM 549 C CA . ALA A 1 71 ? -21.250 -1.673 32.640 1.00 54.56 71 ALA A CA 1
ATOM 550 C C . ALA A 1 71 ? -21.986 -0.387 33.068 1.00 54.56 71 ALA A C 1
ATOM 552 O O . ALA A 1 71 ? -22.531 -0.322 34.175 1.00 54.56 71 ALA A O 1
ATOM 553 N N . ALA A 1 72 ? -22.081 0.606 32.174 1.00 53.09 72 ALA A N 1
ATOM 554 C CA . ALA A 1 72 ? -22.826 1.844 32.409 1.00 53.09 72 ALA A CA 1
ATOM 555 C C . ALA A 1 72 ? -24.353 1.635 32.504 1.00 53.09 72 ALA A C 1
ATOM 557 O O . ALA A 1 72 ? -25.022 2.391 33.203 1.00 53.09 72 ALA A O 1
ATOM 558 N N . ILE A 1 73 ? -24.914 0.605 31.855 1.00 52.53 73 ILE A N 1
ATOM 559 C CA . ILE A 1 73 ? -26.359 0.303 31.906 1.00 52.53 73 ILE A CA 1
ATOM 560 C C . ILE A 1 73 ? -26.732 -0.436 33.206 1.00 52.53 73 ILE A C 1
ATOM 562 O O . ILE A 1 73 ? -27.835 -0.264 33.722 1.00 52.53 73 ILE A O 1
ATOM 566 N N . THR A 1 74 ? -25.816 -1.225 33.782 1.00 50.66 74 THR A N 1
ATOM 567 C CA . THR A 1 74 ? -26.056 -1.938 35.054 1.00 50.66 74 THR A CA 1
ATOM 568 C C . THR A 1 74 ? -25.837 -1.080 36.305 1.00 50.66 74 THR A C 1
ATOM 570 O O . THR A 1 74 ? -26.353 -1.406 37.373 1.00 50.66 74 THR A O 1
ATOM 573 N N . GLY A 1 75 ? -25.113 0.036 36.188 1.00 45.88 75 GLY A N 1
ATOM 574 C CA . GLY A 1 75 ? -24.949 1.029 37.249 1.00 45.88 75 GLY A CA 1
ATOM 575 C C . GLY A 1 75 ? -26.034 2.101 37.181 1.00 45.88 75 GLY A C 1
ATOM 576 O O . GLY A 1 75 ? -25.769 3.211 36.731 1.00 45.88 75 GLY A O 1
ATOM 577 N N . VAL A 1 76 ? -27.259 1.783 37.611 1.00 45.38 76 VAL A N 1
ATOM 578 C CA . VAL A 1 76 ? -28.393 2.727 37.700 1.00 45.38 76 VAL A CA 1
ATOM 579 C C . VAL A 1 76 ? -28.107 3.827 38.740 1.00 45.38 76 VAL A C 1
ATOM 581 O O . VAL A 1 76 ? -28.597 3.792 39.864 1.00 45.38 76 VAL A O 1
ATOM 584 N N . ASN A 1 77 ? -27.285 4.809 38.361 1.00 44.25 77 ASN A N 1
ATOM 585 C CA . ASN A 1 77 ? -27.322 6.201 38.811 1.00 44.25 77 ASN A CA 1
ATOM 586 C C . ASN A 1 77 ? -26.462 7.075 37.875 1.00 44.25 77 ASN A C 1
ATOM 588 O O . ASN A 1 77 ? -25.373 7.506 38.240 1.00 44.25 77 ASN A O 1
ATOM 592 N N . ASN A 1 78 ? -26.927 7.352 36.656 1.00 43.28 78 ASN A N 1
ATOM 593 C CA . ASN A 1 78 ? -26.485 8.572 35.983 1.00 43.28 78 ASN A CA 1
ATOM 594 C C . ASN A 1 78 ? -27.632 9.150 35.141 1.00 43.28 78 ASN A C 1
ATOM 596 O O . ASN A 1 78 ? -28.109 8.477 34.224 1.00 43.28 78 ASN A O 1
ATOM 600 N N . PRO A 1 79 ? -28.139 10.350 35.474 1.00 54.66 79 PRO A N 1
ATOM 601 C CA . PRO A 1 79 ? -29.240 10.961 34.757 1.00 54.66 79 PRO A CA 1
ATOM 602 C C . PRO A 1 79 ? -28.749 11.595 33.454 1.00 54.66 79 PRO A C 1
ATOM 604 O O . PRO A 1 79 ? -27.592 11.994 33.330 1.00 54.66 79 PRO A O 1
ATOM 607 N N . SER A 1 80 ? -29.717 11.828 32.571 1.00 45.53 80 SER A N 1
ATOM 608 C CA . SER A 1 80 ? -29.658 12.657 31.358 1.00 45.53 80 SER A CA 1
ATOM 609 C C . SER A 1 80 ? -29.453 11.865 30.068 1.00 45.53 80 SER A C 1
ATOM 611 O O . SER A 1 80 ? -28.372 11.775 29.493 1.00 45.53 80 SER A O 1
ATOM 613 N N . ASP A 1 81 ? -30.566 11.279 29.626 1.00 54.62 81 ASP A N 1
ATOM 614 C CA . ASP A 1 81 ? -31.310 11.753 28.451 1.00 54.62 81 ASP A CA 1
ATOM 615 C C . ASP A 1 81 ? -30.585 12.789 27.563 1.00 54.62 81 ASP A C 1
ATOM 617 O O . ASP A 1 81 ? -30.017 13.766 28.048 1.00 54.62 81 ASP A O 1
ATOM 621 N N . ALA A 1 82 ? -30.721 12.608 26.248 1.00 51.16 82 ALA A N 1
ATOM 622 C CA . ALA A 1 82 ? -30.431 13.588 25.196 1.00 51.16 82 ALA A CA 1
ATOM 623 C C . ALA A 1 82 ? -29.067 13.552 24.487 1.00 51.16 82 ALA A C 1
ATOM 625 O O . ALA A 1 82 ? -28.542 14.604 24.139 1.00 51.16 82 ALA A O 1
ATOM 626 N N . HIS A 1 83 ? -28.556 12.381 24.100 1.00 53.69 83 HIS A N 1
ATOM 627 C CA . HIS A 1 83 ? -27.710 12.334 22.897 1.00 53.69 83 HIS A CA 1
ATOM 628 C C . HIS A 1 83 ? -28.285 11.354 21.877 1.00 53.69 83 HIS A C 1
ATOM 630 O O . HIS A 1 83 ? -28.030 10.153 21.892 1.00 53.69 83 HIS A O 1
ATOM 636 N N . LYS A 1 84 ? -29.138 11.924 21.017 1.00 50.50 84 LYS A N 1
ATOM 637 C CA . LYS A 1 84 ? -29.735 11.294 19.843 1.00 50.50 84 LYS A CA 1
ATOM 638 C C . LYS A 1 84 ? -28.623 10.763 18.941 1.00 50.50 84 LYS A C 1
ATOM 640 O O . LYS A 1 84 ? -27.730 11.508 18.550 1.00 50.50 84 LYS A O 1
ATOM 645 N N . ILE A 1 85 ? -28.680 9.473 18.640 1.00 49.50 85 ILE A N 1
ATOM 646 C CA . ILE A 1 85 ? -27.822 8.842 17.644 1.00 49.50 85 ILE A CA 1
ATOM 647 C C . ILE A 1 85 ? -28.577 8.935 16.318 1.00 49.50 85 ILE A C 1
ATOM 649 O O . ILE A 1 85 ? -29.527 8.187 16.093 1.00 49.50 85 ILE A O 1
ATOM 653 N N . ASP A 1 86 ? -28.178 9.870 15.459 1.00 47.25 86 ASP A N 1
ATOM 654 C CA . ASP A 1 86 ? -28.553 9.871 14.045 1.00 47.25 86 ASP A CA 1
ATOM 655 C C . ASP A 1 86 ? -27.822 8.709 13.349 1.00 47.25 86 ASP A C 1
ATOM 657 O O . ASP A 1 86 ? -26.631 8.782 13.045 1.00 47.25 86 ASP A O 1
ATOM 661 N N . VAL A 1 87 ? -28.536 7.600 13.147 1.00 48.69 87 VAL A N 1
ATOM 662 C CA . VAL A 1 87 ? -28.108 6.476 12.304 1.00 48.69 87 VAL A CA 1
ATOM 663 C C . VAL A 1 87 ? -28.477 6.812 10.856 1.00 48.69 87 VAL A C 1
ATOM 665 O O . VAL A 1 87 ? -29.660 6.909 10.541 1.00 48.69 87 VAL A O 1
ATOM 668 N N . TYR A 1 88 ? -27.487 6.983 9.976 1.00 46.25 88 TYR A N 1
ATOM 669 C CA . TYR A 1 88 ? -27.698 7.059 8.524 1.00 46.25 88 TYR A CA 1
ATOM 670 C C . TYR A 1 88 ? -27.331 5.698 7.915 1.00 46.25 88 TYR A C 1
ATOM 672 O O . TYR A 1 88 ? -26.182 5.267 8.029 1.00 46.25 88 TYR A O 1
ATOM 680 N N . ILE A 1 89 ? -28.336 5.012 7.360 1.00 58.56 89 ILE A N 1
ATOM 681 C CA . ILE A 1 89 ? -28.218 3.782 6.556 1.00 58.56 89 ILE A CA 1
ATOM 682 C C . ILE A 1 89 ? -27.799 4.090 5.119 1.00 58.56 89 ILE A C 1
ATOM 684 O O . ILE A 1 89 ? -28.147 5.189 4.629 1.00 58.56 89 ILE A O 1
#

pLDDT: mean 72.62, std 16.01, range [40.97, 93.0]

InterPro domains:
  IPR025577 FlxA-like protein [PF14282] (9-81)

Sequence (89 aa):
MPHPRWHALPSRSSKLTQQLKEIADGSGSAEEKQKQAEMIQEQIAMLEAQLAQLQNQQAEKAQEKQESAAAAITGVNNPSDAHKIDVYI

Organism: Kluyvera cryocrescens (NCBI:txid580)

Foldseek 3Di:
DDDPPVVVLVVVLVVLVVVLVCLVVDDDDPVVNVVSNVVSVVVNVVSVVVVVVVVVVVVVVVVVVVVVVVVVVVPPDDDDDDDDDPDDD